Protein AF-A0A2T6K4Q8-F1 (afdb_monomer)

Mean predicted aligned error: 3.12 Å

Foldseek 3Di:
DVCCCVVPVVPDDAPDPVSVVVSVVVVVCCQQAPDFDVVLVRGGNVRSVVVVVVVD

Structure (mmCIF, N/CA/C/O backbone):
data_AF-A0A2T6K4Q8-F1
#
_entry.id   AF-A0A2T6K4Q8-F1
#
loop_
_atom_site.group_PDB
_atom_site.id
_atom_site.type_symbol
_atom_site.label_atom_id
_atom_site.label_alt_id
_atom_site.label_comp_id
_atom_site.label_asym_id
_atom_site.label_entity_id
_atom_site.label_seq_id
_atom_site.pdbx_PDB_ins_code
_atom_site.Cartn_x
_atom_site.Cartn_y
_atom_site.Cartn_z
_atom_site.occupancy
_atom_site.B_iso_or_equiv
_atom_site.auth_seq_id
_atom_site.auth_comp_id
_atom_site.auth_asym_id
_atom_site.auth_atom_id
_atom_site.pdbx_PDB_model_num
ATOM 1 N N . PHE A 1 1 ? -0.292 8.870 -0.404 1.00 77.31 1 PHE A N 1
ATOM 2 C CA . PHE A 1 1 ? -0.986 8.402 0.814 1.00 77.31 1 PHE A CA 1
ATOM 3 C C . PHE A 1 1 ? -2.494 8.176 0.658 1.00 77.31 1 PHE A C 1
ATOM 5 O O . PHE A 1 1 ? -3.017 7.393 1.434 1.00 77.31 1 PHE A O 1
ATOM 12 N N . GLY A 1 2 ? -3.194 8.776 -0.322 1.00 96.19 2 GLY A N 1
ATOM 13 C CA . GLY A 1 2 ? -4.650 8.582 -0.487 1.00 96.19 2 GLY A CA 1
ATOM 14 C C . GLY A 1 2 ? -5.099 7.119 -0.610 1.00 96.19 2 GLY A C 1
ATOM 15 O O . GLY A 1 2 ? -5.976 6.707 0.133 1.00 96.19 2 GLY A O 1
ATOM 16 N N . LEU A 1 3 ? -4.428 6.321 -1.453 1.00 95.12 3 LEU A N 1
ATOM 17 C CA . LEU A 1 3 ? -4.782 4.908 -1.674 1.00 95.12 3 LEU A CA 1
ATOM 18 C C . LEU A 1 3 ? -4.706 4.061 -0.400 1.00 95.12 3 LEU A C 1
ATOM 20 O O . LEU A 1 3 ? -5.640 3.339 -0.102 1.00 95.12 3 LEU A O 1
ATOM 24 N N . LEU A 1 4 ? -3.639 4.204 0.394 1.00 95.88 4 LEU A N 1
ATOM 25 C CA . LEU A 1 4 ? -3.513 3.498 1.675 1.00 95.88 4 LEU A CA 1
ATOM 26 C C . LEU A 1 4 ? -4.686 3.822 2.610 1.00 95.88 4 LEU A C 1
ATOM 28 O O . LEU A 1 4 ? -5.214 2.945 3.282 1.00 95.88 4 LEU A O 1
ATOM 32 N N . LYS A 1 5 ? -5.111 5.089 2.649 1.00 95.75 5 LYS A N 1
ATOM 33 C CA . LYS A 1 5 ? -6.245 5.490 3.480 1.00 95.75 5 LYS A CA 1
ATOM 34 C C . LYS A 1 5 ? -7.547 4.859 2.987 1.00 95.75 5 LYS A C 1
ATOM 36 O O . LYS A 1 5 ? -8.248 4.242 3.775 1.00 95.75 5 LYS A O 1
ATOM 41 N N . SER A 1 6 ? -7.838 4.973 1.693 1.00 97.12 6 SER A N 1
ATOM 42 C CA . SER A 1 6 ? -9.090 4.482 1.110 1.00 97.12 6 SER A CA 1
ATOM 43 C C . SER A 1 6 ? -9.174 2.965 0.966 1.00 97.12 6 SER A C 1
ATOM 45 O O . SER A 1 6 ? -10.276 2.450 0.908 1.00 97.12 6 SER A O 1
ATOM 47 N N . GLU A 1 7 ? -8.047 2.262 0.841 1.00 95.56 7 GLU A N 1
ATOM 48 C CA . GLU A 1 7 ? -8.003 0.810 0.606 1.00 95.56 7 GLU A CA 1
ATOM 49 C C . GLU A 1 7 ? -7.706 0.010 1.887 1.00 95.56 7 GLU A C 1
ATOM 51 O O . GLU A 1 7 ? -7.936 -1.195 1.904 1.00 95.56 7 GLU A O 1
ATOM 56 N N . LEU A 1 8 ? -7.207 0.657 2.950 1.00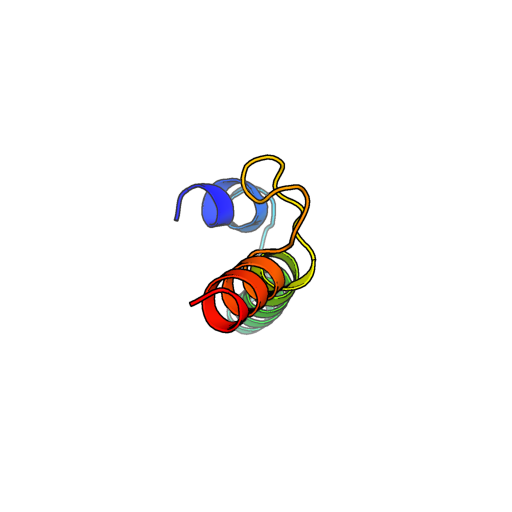 95.81 8 LEU A N 1
ATOM 57 C CA . LEU A 1 8 ? -6.905 0.007 4.228 1.00 95.81 8 LEU A CA 1
ATOM 58 C C . LEU A 1 8 ? -7.529 0.752 5.415 1.00 95.81 8 LEU A C 1
ATOM 60 O O . LEU A 1 8 ? -8.418 0.221 6.072 1.00 95.81 8 LEU A O 1
ATOM 64 N N . LEU A 1 9 ? -7.090 1.986 5.686 1.00 95.00 9 LEU A N 1
ATOM 65 C CA . LEU A 1 9 ? -7.394 2.657 6.963 1.00 95.00 9 LEU A CA 1
ATOM 66 C C . LEU A 1 9 ? -8.873 3.011 7.161 1.00 95.00 9 LEU A C 1
ATOM 68 O O . LEU A 1 9 ? -9.326 3.072 8.294 1.00 95.00 9 LEU A O 1
ATOM 72 N N . TYR A 1 10 ? -9.610 3.291 6.088 1.00 95.00 10 TYR A N 1
ATOM 73 C CA . TYR A 1 10 ? -11.034 3.633 6.161 1.00 95.00 10 TYR A CA 1
ATOM 74 C C . TYR A 1 10 ? -11.958 2.427 5.972 1.00 95.00 10 TYR A C 1
ATOM 76 O O . TYR A 1 10 ? -13.159 2.563 6.174 1.00 95.00 10 TYR A O 1
ATOM 84 N N . LEU A 1 11 ? -11.422 1.271 5.566 1.00 93.44 11 LEU A N 1
ATOM 85 C CA . LEU A 1 11 ? -12.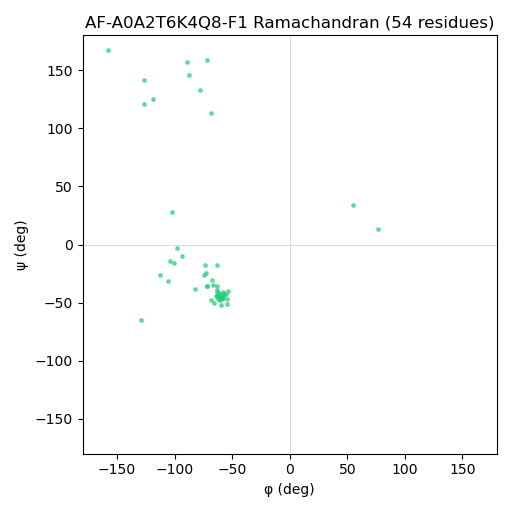215 0.069 5.273 1.00 93.44 11 LEU A CA 1
ATOM 86 C C . LEU A 1 11 ? -12.129 -0.998 6.363 1.00 93.44 11 LEU A C 1
ATOM 88 O O . LEU A 1 11 ? -12.918 -1.940 6.341 1.00 93.44 11 LEU A O 1
ATOM 92 N N . LYS A 1 12 ? -11.166 -0.882 7.279 1.00 91.50 12 LYS A N 1
ATOM 93 C CA . LYS A 1 12 ? -10.954 -1.837 8.363 1.00 91.50 12 LYS A CA 1
ATOM 94 C C . LYS A 1 12 ? -10.932 -1.133 9.709 1.00 91.50 12 LYS A C 1
ATOM 96 O O . LYS A 1 12 ? -10.348 -0.061 9.853 1.00 91.50 12 LYS A O 1
ATOM 101 N N . GLU A 1 13 ? -11.526 -1.792 10.692 1.00 94.94 13 GLU A N 1
ATOM 102 C CA . GLU A 1 13 ? -11.276 -1.502 12.097 1.00 94.94 13 GLU A CA 1
ATOM 103 C C . GLU A 1 13 ? -10.073 -2.321 12.568 1.00 94.94 13 GLU A C 1
ATOM 105 O O . GLU A 1 13 ? -9.853 -3.446 12.115 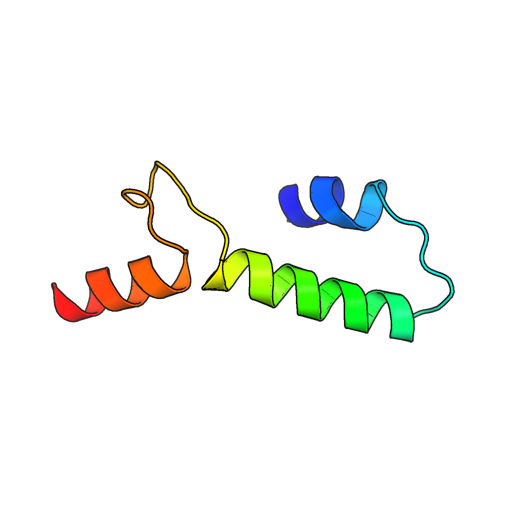1.00 94.94 13 GLU A O 1
ATOM 110 N N . PHE A 1 14 ? -9.281 -1.747 13.470 1.00 96.94 14 PHE A N 1
ATOM 111 C CA . PHE A 1 14 ? -8.094 -2.394 14.015 1.00 96.94 14 PHE A CA 1
ATOM 112 C C . PHE A 1 14 ? -8.262 -2.563 15.514 1.00 96.94 14 PHE A C 1
ATOM 114 O O . PHE A 1 14 ? -8.488 -1.601 16.242 1.00 96.94 14 PHE A O 1
ATOM 121 N N . GLU A 1 15 ? -8.107 -3.799 15.967 1.00 95.62 15 GLU A N 1
ATOM 122 C CA . GLU A 1 15 ? -8.244 -4.169 17.377 1.00 95.62 15 GLU A CA 1
ATOM 123 C C . GLU A 1 15 ? -7.062 -3.682 18.227 1.00 95.62 15 GLU A C 1
ATOM 125 O O . GLU A 1 15 ? -7.183 -3.493 19.435 1.00 95.62 15 GLU A O 1
ATOM 130 N N . SER A 1 16 ? -5.899 -3.474 17.604 1.00 98.06 16 SER A N 1
ATOM 131 C CA . SER A 1 16 ? -4.690 -3.003 18.272 1.00 98.06 16 SER A CA 1
ATOM 132 C C . SER A 1 16 ? -3.720 -2.344 17.293 1.00 98.06 16 SER A C 1
ATOM 134 O O . SER A 1 16 ? -3.825 -2.481 16.071 1.00 98.06 16 SER A O 1
ATOM 136 N N . ILE A 1 17 ? -2.721 -1.651 17.843 1.00 97.44 17 ILE A N 1
ATOM 137 C CA . ILE A 1 17 ? -1.622 -1.089 17.053 1.00 97.44 17 ILE A CA 1
ATOM 138 C C . ILE A 1 17 ? -0.809 -2.190 16.364 1.00 97.44 17 ILE A C 1
ATOM 140 O O . ILE A 1 17 ? -0.355 -1.990 15.240 1.00 97.44 17 ILE A O 1
ATOM 144 N N . ASP A 1 18 ? -0.630 -3.350 16.994 1.00 98.25 18 ASP A N 1
ATOM 145 C CA . ASP A 1 18 ? 0.121 -4.446 16.379 1.00 98.25 18 ASP A CA 1
ATOM 146 C C . ASP A 1 18 ? -0.660 -5.103 15.237 1.00 98.25 18 ASP A C 1
ATOM 148 O O . ASP A 1 18 ? -0.071 -5.383 14.193 1.00 98.25 18 ASP A O 1
ATOM 152 N N . HIS A 1 19 ? -1.987 -5.218 15.357 1.00 97.62 19 HIS A N 1
ATOM 153 C CA . HIS A 1 19 ? -2.838 -5.627 14.238 1.00 97.62 19 HIS A CA 1
ATOM 154 C C . HIS A 1 19 ? -2.742 -4.621 13.074 1.00 97.62 19 HIS A C 1
ATOM 156 O O . HIS A 1 19 ? -2.529 -5.018 11.928 1.00 97.62 19 HIS A O 1
ATOM 162 N N . LEU A 1 20 ? -2.786 -3.312 13.358 1.00 97.00 20 LEU A N 1
ATOM 163 C CA . LEU A 1 20 ? -2.583 -2.278 12.336 1.00 97.00 20 LEU A CA 1
ATOM 164 C C . LEU A 1 20 ? -1.225 -2.412 11.630 1.00 97.00 20 LEU A C 1
ATOM 166 O O . LEU A 1 20 ? -1.158 -2.259 10.410 1.00 97.00 20 LEU A O 1
ATOM 170 N N . LYS A 1 21 ? -0.141 -2.690 12.364 1.00 97.94 21 LYS A N 1
ATOM 171 C CA . LYS A 1 21 ? 1.189 -2.887 11.762 1.00 97.94 21 LYS A CA 1
ATOM 172 C C . LYS A 1 21 ? 1.208 -4.091 10.824 1.00 97.94 21 LYS A C 1
ATOM 174 O O . LYS A 1 21 ? 1.686 -3.955 9.703 1.00 97.94 21 LYS A O 1
ATOM 179 N N . GLN A 1 22 ? 0.655 -5.225 11.252 1.00 98.06 22 GLN A N 1
ATOM 180 C CA . GLN A 1 22 ? 0.590 -6.440 10.432 1.00 98.06 22 GLN A CA 1
ATOM 181 C C . GLN A 1 22 ? -0.183 -6.199 9.131 1.00 98.06 22 GLN A C 1
ATOM 183 O O . GLN A 1 22 ? 0.286 -6.532 8.044 1.00 98.06 22 GLN A O 1
ATOM 188 N N . GLU A 1 23 ? -1.344 -5.560 9.229 1.00 97.75 23 GLU A N 1
ATOM 189 C CA . GLU A 1 23 ? -2.170 -5.196 8.078 1.00 97.75 23 GLU A CA 1
ATOM 190 C C . GLU A 1 23 ? -1.468 -4.195 7.146 1.00 97.75 23 GLU A C 1
ATOM 192 O O . GLU A 1 23 ? -1.518 -4.318 5.919 1.00 97.75 23 GLU A O 1
ATOM 197 N N . LEU A 1 24 ? -0.746 -3.226 7.715 1.00 97.31 24 LEU A N 1
ATOM 198 C CA . LEU A 1 24 ? 0.048 -2.270 6.950 1.00 97.31 24 LEU A CA 1
ATOM 199 C C . LEU A 1 24 ? 1.193 -2.954 6.191 1.00 97.31 24 LEU A C 1
ATOM 201 O O . LEU A 1 24 ? 1.401 -2.652 5.015 1.00 97.31 24 LEU A O 1
ATOM 205 N N . GLU A 1 25 ? 1.920 -3.873 6.826 1.00 98.06 25 GLU A N 1
ATOM 206 C CA . GLU A 1 25 ? 2.993 -4.647 6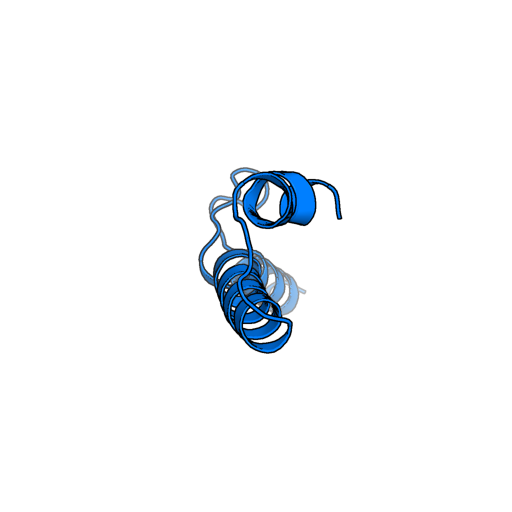.190 1.00 98.06 25 GLU A CA 1
ATOM 207 C C . GLU A 1 25 ? 2.461 -5.482 5.020 1.00 98.06 25 GLU A C 1
ATOM 209 O O . GLU A 1 25 ? 3.015 -5.428 3.917 1.00 98.06 25 GLU A O 1
ATOM 214 N N . GLN A 1 26 ? 1.335 -6.172 5.216 1.00 97.88 26 GLN A N 1
ATOM 215 C CA . GLN A 1 26 ? 0.673 -6.934 4.155 1.00 97.88 26 GLN A CA 1
ATOM 216 C C . GLN A 1 26 ? 0.232 -6.037 2.993 1.00 97.88 26 GLN A C 1
ATOM 218 O O . GLN A 1 26 ? 0.446 -6.375 1.824 1.00 97.88 26 GLN A O 1
ATOM 223 N N . TYR A 1 27 ? -0.343 -4.869 3.290 1.00 97.50 27 TYR A N 1
ATOM 224 C CA . TYR A 1 27 ? -0.732 -3.907 2.263 1.00 97.50 27 TYR A CA 1
ATOM 225 C C . TYR A 1 27 ? 0.484 -3.381 1.486 1.00 97.50 27 TYR A C 1
ATOM 227 O O . TYR A 1 27 ? 0.417 -3.236 0.263 1.00 97.50 27 TYR A O 1
ATOM 235 N N . ILE A 1 28 ? 1.603 -3.102 2.162 1.00 97.81 28 ILE A N 1
ATOM 236 C CA . ILE A 1 28 ? 2.845 -2.645 1.524 1.00 97.81 28 ILE A CA 1
ATOM 237 C C . ILE A 1 28 ? 3.404 -3.722 0.588 1.00 97.81 28 ILE A C 1
ATOM 239 O 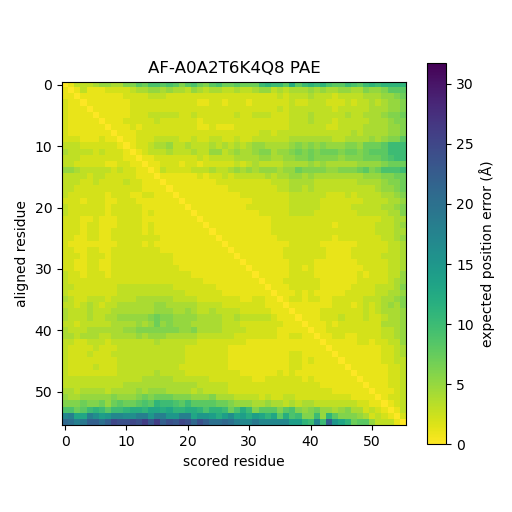O . ILE A 1 28 ? 3.786 -3.387 -0.540 1.00 97.81 28 ILE A O 1
ATOM 243 N N . ASP A 1 29 ? 3.427 -4.989 1.014 1.00 98.38 29 ASP A N 1
ATOM 244 C CA . ASP A 1 29 ? 3.842 -6.112 0.164 1.00 98.38 29 ASP A CA 1
ATOM 245 C C . ASP A 1 29 ? 2.948 -6.211 -1.077 1.00 98.38 29 ASP A C 1
ATOM 247 O O . ASP A 1 29 ? 3.434 -6.154 -2.213 1.00 98.38 29 ASP A O 1
ATOM 251 N N . TYR A 1 30 ? 1.628 -6.244 -0.877 1.00 97.94 30 TYR A N 1
ATOM 252 C CA . TYR A 1 30 ? 0.664 -6.266 -1.972 1.00 97.94 30 TYR A CA 1
ATOM 253 C C . TYR A 1 30 ? 0.884 -5.099 -2.941 1.00 97.94 30 TYR A C 1
ATOM 255 O O . TYR A 1 30 ? 1.020 -5.307 -4.151 1.00 97.94 30 TYR A O 1
ATOM 263 N N . TYR A 1 31 ? 0.966 -3.873 -2.426 1.00 97.50 31 TYR A N 1
ATOM 264 C CA . TYR A 1 31 ? 1.100 -2.678 -3.247 1.00 97.50 31 TYR A CA 1
ATOM 265 C C . TYR A 1 31 ? 2.385 -2.700 -4.078 1.00 97.50 31 TYR A C 1
ATOM 267 O O . TYR A 1 31 ? 2.359 -2.319 -5.247 1.00 97.50 31 TYR A O 1
ATOM 275 N N . ASN A 1 3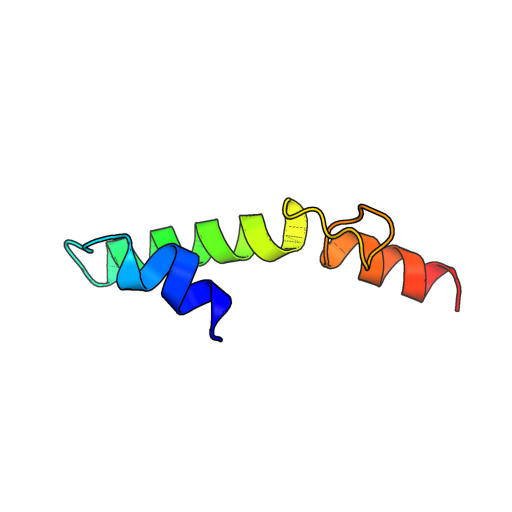2 ? 3.507 -3.126 -3.499 1.00 97.62 32 ASN A N 1
ATOM 276 C CA . ASN A 1 32 ? 4.805 -3.079 -4.167 1.00 97.62 32 ASN A CA 1
ATOM 277 C C . ASN A 1 32 ? 5.052 -4.258 -5.109 1.00 97.62 32 ASN A C 1
ATOM 279 O O . ASN A 1 32 ? 5.647 -4.057 -6.172 1.00 97.62 32 ASN A O 1
ATOM 283 N N . HIS A 1 33 ? 4.611 -5.458 -4.735 1.00 97.62 33 HIS A N 1
ATOM 284 C CA . HIS A 1 33 ? 4.982 -6.693 -5.426 1.00 97.62 33 HIS A CA 1
ATOM 285 C C . HIS A 1 33 ? 3.858 -7.275 -6.277 1.00 97.62 33 HIS A C 1
ATOM 287 O O . HIS A 1 33 ? 4.146 -7.856 -7.322 1.00 97.62 33 HIS A O 1
ATOM 293 N N . LYS A 1 34 ? 2.596 -7.088 -5.878 1.00 97.38 34 LYS A N 1
ATOM 294 C CA . LYS A 1 34 ? 1.445 -7.785 -6.476 1.00 97.38 34 LYS A CA 1
ATOM 295 C C . LYS A 1 34 ? 0.509 -6.859 -7.255 1.00 97.38 34 LYS A C 1
ATOM 297 O O . LYS A 1 34 ? -0.158 -7.302 -8.185 1.00 97.38 34 LYS A O 1
ATOM 302 N N . ARG A 1 35 ? 0.452 -5.568 -6.912 1.00 97.12 35 ARG A N 1
ATOM 303 C CA . ARG A 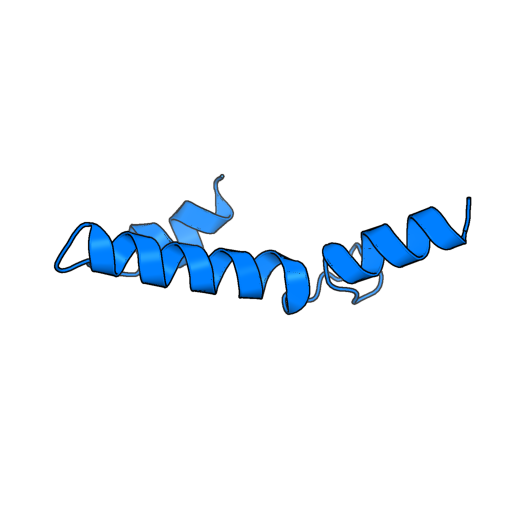1 35 ? -0.474 -4.613 -7.535 1.00 97.12 35 ARG A CA 1
ATOM 304 C C . ARG A 1 35 ? -0.116 -4.344 -8.992 1.00 97.12 35 ARG A C 1
ATOM 306 O O . ARG A 1 35 ? 0.859 -3.658 -9.281 1.00 97.12 35 ARG A O 1
ATOM 313 N N . ILE A 1 36 ? -0.984 -4.771 -9.898 1.00 96.56 36 ILE A N 1
ATOM 314 C CA . ILE A 1 36 ? -0.864 -4.512 -11.333 1.00 96.56 36 ILE A CA 1
ATOM 315 C C . ILE A 1 36 ? -1.302 -3.083 -11.660 1.00 96.56 36 ILE A C 1
ATOM 317 O O . ILE A 1 36 ? -2.348 -2.611 -11.205 1.00 96.56 36 ILE A O 1
ATOM 321 N N . LYS A 1 37 ? -0.505 -2.368 -12.461 1.00 95.88 37 LYS A N 1
ATOM 322 C CA . LYS A 1 37 ? -0.834 -1.007 -12.908 1.00 95.88 37 LYS A CA 1
ATOM 323 C C . LYS A 1 37 ? -0.755 -0.912 -14.425 1.00 95.88 37 LYS A C 1
ATOM 325 O O . LYS A 1 37 ? 0.316 -1.076 -15.000 1.00 95.88 37 LYS A O 1
ATOM 330 N N . ALA A 1 38 ? -1.865 -0.541 -15.068 1.00 95.75 38 ALA A N 1
ATOM 331 C CA . ALA A 1 38 ? -1.926 -0.357 -16.523 1.00 95.75 38 ALA A CA 1
ATOM 332 C C . ALA A 1 38 ? -0.863 0.636 -17.028 1.00 95.75 38 ALA A C 1
ATOM 334 O O . ALA A 1 38 ? -0.138 0.353 -17.975 1.00 95.75 38 ALA A O 1
ATOM 335 N N . LYS A 1 39 ? -0.669 1.749 -16.305 1.00 95.25 39 LYS A N 1
ATOM 336 C CA . LYS A 1 39 ? 0.376 2.742 -16.611 1.00 95.25 39 LYS A CA 1
ATOM 337 C C . LYS A 1 39 ? 1.813 2.214 -16.514 1.00 95.25 39 LYS A C 1
ATOM 339 O O . LYS A 1 39 ? 2.723 2.857 -17.013 1.00 95.25 39 LYS A O 1
ATOM 344 N N . LEU A 1 40 ? 2.017 1.078 -15.844 1.00 96.31 40 LEU A N 1
ATOM 345 C CA . LEU A 1 40 ? 3.302 0.385 -15.743 1.00 96.31 40 LEU A CA 1
ATOM 346 C C . LEU A 1 40 ? 3.348 -0.827 -16.683 1.00 96.31 40 LEU A C 1
ATOM 348 O O . LEU A 1 40 ? 4.014 -1.808 -16.379 1.00 96.31 40 LEU A O 1
ATOM 352 N N . LYS A 1 41 ? 2.598 -0.794 -17.794 1.00 95.25 41 LYS A N 1
ATOM 353 C CA . LYS A 1 41 ? 2.502 -1.902 -18.760 1.00 95.25 41 LYS A CA 1
ATOM 354 C C . LYS A 1 41 ? 2.081 -3.227 -18.109 1.00 95.25 41 LYS A C 1
ATOM 356 O O . LYS A 1 41 ? 2.548 -4.291 -18.493 1.00 95.25 41 LYS A O 1
ATOM 361 N N . GLY A 1 42 ? 1.227 -3.155 -17.088 1.00 96.56 42 GLY A N 1
ATOM 362 C CA . GLY A 1 42 ? 0.776 -4.335 -16.353 1.00 96.56 42 GLY A CA 1
ATOM 363 C C . GLY A 1 42 ? 1.796 -4.895 -15.355 1.00 96.56 42 GLY A C 1
ATOM 364 O O . GLY A 1 42 ? 1.596 -5.993 -14.857 1.00 96.56 42 GLY A O 1
ATOM 365 N N . MET A 1 43 ? 2.862 -4.165 -15.026 1.00 97.88 43 MET A N 1
ATOM 366 C CA . MET A 1 43 ? 3.835 -4.579 -14.011 1.00 97.88 43 MET A CA 1
ATOM 367 C C . MET A 1 43 ? 3.445 -4.096 -12.611 1.00 97.88 43 MET A C 1
ATOM 369 O O . MET A 1 43 ? 2.746 -3.083 -12.450 1.00 97.88 43 MET A O 1
ATOM 373 N N . SER A 1 44 ? 3.959 -4.784 -11.590 1.00 98.00 44 SER A N 1
ATOM 374 C CA . SER A 1 44 ? 3.990 -4.253 -10.229 1.00 98.00 44 SER A CA 1
ATOM 375 C C . SER A 1 44 ? 5.019 -3.126 -10.084 1.00 98.00 44 SER A C 1
ATOM 377 O O . SER A 1 44 ? 5.944 -3.020 -10.897 1.00 98.00 44 SER A O 1
ATOM 379 N N . PRO A 1 45 ? 4.900 -2.250 -9.069 1.00 97.56 45 PRO A N 1
ATOM 380 C CA . PRO A 1 45 ? 5.871 -1.178 -8.856 1.00 97.56 45 PRO A CA 1
ATOM 381 C C . PRO A 1 45 ? 7.324 -1.655 -8.764 1.00 97.56 45 PRO A C 1
ATOM 383 O O . PRO A 1 45 ? 8.215 -0.999 -9.303 1.00 97.56 45 PRO A O 1
ATOM 386 N N . VAL A 1 46 ? 7.581 -2.785 -8.101 1.00 97.56 46 VAL A N 1
ATOM 387 C CA . VAL A 1 46 ? 8.932 -3.360 -8.011 1.00 97.56 46 VAL A CA 1
ATOM 388 C C . VAL A 1 46 ? 9.401 -3.885 -9.364 1.00 97.56 46 VAL A C 1
ATOM 390 O O . VAL A 1 46 ? 10.498 -3.530 -9.788 1.00 97.56 46 VAL A O 1
ATOM 393 N N . GLN A 1 47 ? 8.569 -4.655 -10.067 1.00 97.81 47 GLN A N 1
ATOM 394 C CA . GLN A 1 47 ? 8.904 -5.165 -11.401 1.00 97.81 47 GLN A CA 1
ATOM 395 C C . GLN A 1 47 ? 9.226 -4.030 -12.374 1.00 97.81 47 GLN A C 1
ATOM 397 O O . GLN A 1 47 ? 10.224 -4.093 -13.087 1.00 97.81 47 GLN A O 1
ATOM 402 N N . TYR A 1 48 ? 8.428 -2.962 -12.352 1.00 97.69 48 TYR A N 1
ATOM 403 C CA . TYR A 1 48 ? 8.662 -1.796 -13.192 1.00 97.69 48 TYR A CA 1
ATOM 404 C C . TYR A 1 48 ? 10.012 -1.139 -12.894 1.00 97.69 48 TYR A C 1
ATOM 406 O O . TYR A 1 48 ? 10.751 -0.844 -13.825 1.00 97.69 48 TYR A O 1
ATOM 414 N N . ARG A 1 49 ? 10.371 -0.963 -11.612 1.00 96.56 49 ARG A N 1
ATOM 415 C CA . ARG A 1 49 ? 11.682 -0.412 -11.226 1.00 96.56 49 ARG A CA 1
ATOM 416 C C . ARG A 1 49 ? 12.836 -1.259 -11.758 1.00 96.56 49 ARG A C 1
ATOM 418 O O . ARG A 1 49 ? 13.764 -0.705 -12.336 1.00 96.56 49 ARG A O 1
ATOM 425 N N . ILE A 1 50 ? 12.759 -2.582 -11.605 1.00 97.06 50 ILE A N 1
ATOM 426 C CA . ILE A 1 50 ? 13.782 -3.506 -12.118 1.00 97.06 50 ILE A CA 1
ATOM 427 C C . ILE A 1 50 ? 13.887 -3.385 -13.642 1.00 97.06 50 ILE A C 1
ATOM 429 O O . ILE A 1 50 ? 14.983 -3.195 -14.160 1.00 97.06 50 ILE A O 1
ATOM 433 N N . HIS A 1 51 ? 12.753 -3.411 -14.347 1.00 95.75 51 HIS A N 1
ATOM 434 C CA . HIS A 1 51 ? 12.712 -3.266 -15.801 1.00 95.75 51 HIS A CA 1
ATOM 435 C C . HIS A 1 51 ? 13.351 -1.950 -16.267 1.00 95.75 51 HIS A C 1
ATOM 437 O O . HIS A 1 51 ? 14.183 -1.961 -17.171 1.00 95.75 51 HIS A O 1
ATOM 443 N N . THR A 1 52 ? 13.021 -0.826 -15.622 1.00 94.62 52 THR A N 1
ATOM 444 C CA . THR A 1 52 ? 13.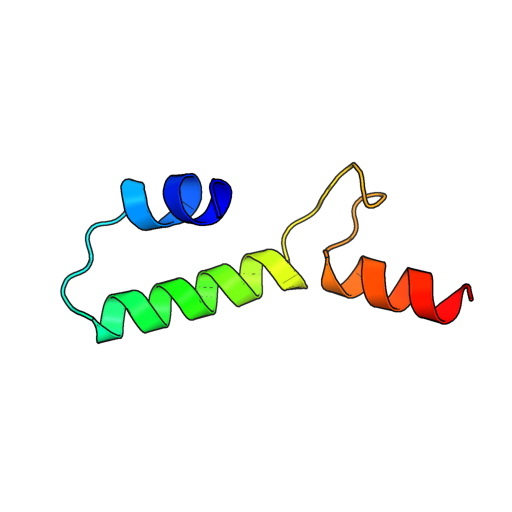596 0.480 -15.977 1.00 94.62 52 THR A CA 1
ATOM 445 C C . THR A 1 52 ? 15.088 0.579 -15.687 1.00 94.62 52 THR A C 1
ATOM 447 O O . THR A 1 52 ? 15.792 1.219 -16.452 1.00 94.62 52 THR A O 1
ATOM 450 N N . LEU A 1 53 ? 15.576 -0.058 -14.617 1.00 94.00 53 LEU A N 1
ATOM 451 C CA . LEU A 1 53 ? 17.004 -0.077 -14.293 1.00 94.00 53 LEU A CA 1
ATOM 452 C C . LEU A 1 53 ? 17.795 -0.960 -15.260 1.00 94.00 53 LEU A C 1
ATOM 454 O O . LEU A 1 53 ? 18.916 -0.622 -15.597 1.00 94.00 53 LEU A O 1
ATOM 458 N N . SER A 1 54 ? 17.211 -2.070 -15.722 1.00 89.06 54 SER A N 1
ATOM 459 C CA . SER A 1 54 ? 17.846 -2.952 -16.712 1.00 89.06 54 SER A CA 1
ATOM 460 C C . SER A 1 54 ? 17.866 -2.384 -18.134 1.00 89.06 54 SER A C 1
ATOM 462 O O . SER A 1 54 ? 18.589 -2.893 -18.982 1.00 89.06 54 SER A O 1
ATOM 464 N N . ALA A 1 55 ? 17.024 -1.384 -18.406 1.00 78.69 55 ALA A N 1
ATOM 465 C CA . ALA A 1 55 ? 16.913 -0.730 -19.707 1.00 78.69 55 ALA A CA 1
ATOM 466 C C . ALA A 1 55 ? 17.711 0.586 -19.794 1.00 78.69 55 ALA A C 1
ATOM 468 O O . ALA A 1 55 ? 17.689 1.221 -20.848 1.00 78.69 55 ALA A O 1
ATOM 469 N N . ALA A 1 56 ? 18.342 1.004 -18.691 1.00 65.25 56 ALA A N 1
ATOM 470 C CA . ALA A 1 56 ? 19.237 2.156 -18.607 1.00 65.25 56 ALA A CA 1
ATOM 471 C C . ALA A 1 56 ? 20.685 1.720 -18.859 1.00 65.25 56 ALA A C 1
ATOM 473 O O . ALA A 1 56 ? 21.412 2.507 -19.503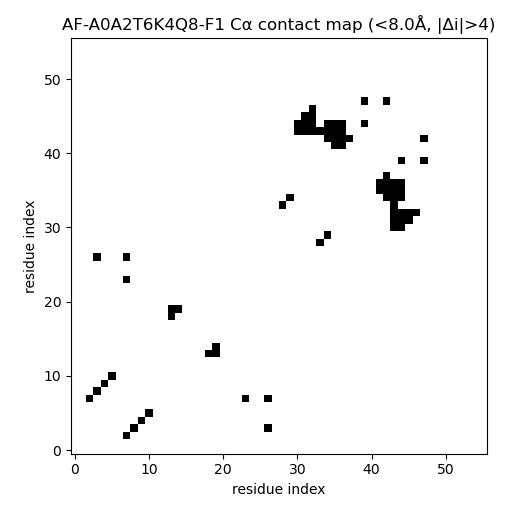 1.00 65.25 56 ALA A O 1
#

Secondary structure (DSSP, 8-state):
-HHHIIIIITT---SSHHHHHHHHHHHHHIIIII--BGGGTTB-HHHHHHHHHHT-

pLDDT: mean 95.26, std 5.56, range [65.25, 98.38]

Sequence (56 aa):
FGLLKSELLYLKEFESIDHLKQELEQYIDYYNHKRIKAKLKGMSPVQYRIHTLSAA

Solvent-accessible surface area (backbone atoms only — not comparable to full-atom values): 3303 Å² total; per-residue (Å²): 114,67,64,58,38,69,74,42,64,74,72,50,87,67,95,40,71,67,54,45,49,54,54,49,52,53,49,51,48,40,54,36,66,65,38,67,30,73,96,48,80,59,28,17,58,49,56,40,52,53,54,54,60,75,75,107

Radius of gyration: 14.0 Å; Cα contacts (8 Å, |Δi|>4): 37; chains: 1; bounding box: 32×16×38 Å